Protein AF-A0A857JSM5-F1 (afdb_monomer)

Radius of gyration: 38.57 Å; Cα contacts (8 Å, |Δi|>4): 11; chains: 1; bounding box: 112×50×75 Å

InterPro domains:
  IPR003369 Sec-independent protein translocase protein TatA/B/E [PF02416] (2-47)

Organism: NCBI:txid197222

pLDDT: mean 72.89, std 18.33, range [33.16, 95.81]

Structure (mmCIF, N/CA/C/O backbone):
data_AF-A0A857JSM5-F1
#
_entry.id   AF-A0A857JSM5-F1
#
loop_
_atom_site.group_PDB
_atom_site.id
_atom_site.type_symbol
_atom_site.label_atom_id
_atom_site.label_alt_id
_atom_site.label_comp_id
_atom_site.label_asym_id
_atom_site.label_entity_id
_atom_site.label_seq_id
_atom_site.pdbx_PDB_ins_code
_atom_site.Cartn_x
_atom_site.Cartn_y
_atom_site.Cartn_z
_atom_site.occupancy
_atom_site.B_iso_or_equiv
_atom_site.auth_seq_id
_atom_site.auth_comp_id
_atom_site.auth_asym_id
_atom_site.auth_atom_id
_atom_site.pdbx_PDB_model_num
ATOM 1 N N . MET A 1 1 ? 8.534 -23.290 -2.857 1.00 67.44 1 MET A N 1
ATOM 2 C CA . MET A 1 1 ? 9.277 -23.524 -4.113 1.00 67.44 1 MET A CA 1
ATOM 3 C C . MET A 1 1 ? 9.271 -22.253 -4.961 1.00 67.44 1 MET A C 1
ATOM 5 O O . MET A 1 1 ? 8.767 -22.247 -6.071 1.00 67.44 1 MET A O 1
ATOM 9 N N . PHE A 1 2 ? 9.801 -21.165 -4.397 1.00 65.94 2 PHE A N 1
ATOM 10 C CA . PHE A 1 2 ? 10.013 -19.892 -5.089 1.00 65.94 2 PHE A CA 1
ATOM 11 C C . PHE A 1 2 ? 11.485 -19.533 -4.892 1.00 65.94 2 PHE A C 1
ATOM 13 O O . PHE A 1 2 ? 11.819 -18.773 -3.989 1.00 65.94 2 PHE A O 1
ATOM 20 N N . ASP A 1 3 ? 12.361 -20.127 -5.696 1.00 80.50 3 ASP A N 1
ATOM 21 C CA . ASP A 1 3 ? 13.786 -19.777 -5.756 1.00 80.50 3 ASP A CA 1
ATOM 22 C C . ASP A 1 3 ? 13.993 -18.516 -6.607 1.00 80.50 3 ASP A C 1
ATOM 24 O O . ASP A 1 3 ? 14.849 -18.471 -7.482 1.00 80.50 3 ASP A O 1
ATOM 28 N N . LEU A 1 4 ? 13.170 -17.486 -6.374 1.00 81.56 4 LEU A N 1
ATOM 29 C CA . LEU A 1 4 ? 13.186 -16.262 -7.167 1.00 81.56 4 LEU A CA 1
ATOM 30 C C . LEU A 1 4 ? 14.392 -15.420 -6.748 1.00 81.56 4 LEU A C 1
ATOM 32 O O . LEU A 1 4 ? 14.341 -14.627 -5.806 1.00 81.56 4 LEU A O 1
ATOM 36 N N . SER A 1 5 ? 15.512 -15.657 -7.421 1.00 89.88 5 SER A N 1
ATOM 37 C CA . SER A 1 5 ? 16.764 -14.964 -7.148 1.00 89.88 5 SER A CA 1
ATOM 38 C C . SER A 1 5 ? 16.671 -13.495 -7.569 1.00 89.88 5 SER A C 1
ATOM 40 O O . SER A 1 5 ? 15.947 -13.130 -8.500 1.00 89.88 5 SER A O 1
ATOM 42 N N . TRP A 1 6 ? 17.461 -12.630 -6.926 1.00 94.19 6 TRP A N 1
ATOM 43 C CA . TRP A 1 6 ? 17.579 -11.213 -7.295 1.00 94.19 6 TRP A CA 1
ATOM 44 C C . TRP A 1 6 ? 17.899 -11.013 -8.784 1.00 94.19 6 TRP A C 1
ATOM 46 O O . TRP A 1 6 ? 17.462 -10.031 -9.391 1.00 94.19 6 TRP A O 1
ATOM 56 N N . ILE A 1 7 ? 18.627 -11.958 -9.387 1.00 94.94 7 ILE A N 1
ATOM 57 C CA . ILE A 1 7 ? 18.949 -11.936 -10.815 1.00 94.94 7 ILE A CA 1
ATOM 58 C C . ILE A 1 7 ? 17.715 -12.193 -11.693 1.00 94.94 7 ILE A C 1
ATOM 60 O O . ILE A 1 7 ? 17.522 -11.497 -12.687 1.00 94.94 7 ILE A O 1
ATOM 64 N N . GLU A 1 8 ? 16.841 -13.124 -11.306 1.00 92.19 8 GLU A N 1
ATOM 65 C CA . GLU A 1 8 ? 15.617 -13.453 -12.044 1.00 92.19 8 GLU A CA 1
ATOM 66 C C . GLU A 1 8 ? 14.610 -12.305 -11.956 1.00 92.19 8 GLU A C 1
ATOM 68 O O . GLU A 1 8 ? 14.012 -11.926 -12.963 1.00 92.19 8 GLU A O 1
ATOM 73 N N . LEU A 1 9 ? 14.497 -11.667 -10.784 1.00 93.50 9 LEU A N 1
ATOM 74 C CA . LEU A 1 9 ? 13.691 -10.456 -10.623 1.00 93.50 9 LEU A CA 1
ATOM 75 C C . LEU A 1 9 ? 14.191 -9.323 -11.533 1.00 93.50 9 LEU A C 1
ATOM 77 O O . LEU A 1 9 ? 13.393 -8.645 -12.181 1.00 93.50 9 LEU A O 1
ATOM 81 N N . SER A 1 10 ? 15.512 -9.138 -11.612 1.00 94.69 10 SER A N 1
ATOM 82 C CA . SER A 1 10 ? 16.133 -8.118 -12.467 1.00 94.69 10 SER A CA 1
ATOM 83 C C . SER A 1 10 ? 15.917 -8.415 -13.953 1.00 94.69 10 SER A C 1
ATOM 85 O O . SER A 1 10 ? 15.654 -7.502 -14.736 1.00 94.69 10 SER A O 1
ATOM 87 N N . PHE A 1 11 ? 15.971 -9.691 -14.342 1.00 95.19 11 PHE A N 1
ATOM 88 C CA . PHE A 1 11 ? 15.694 -10.133 -15.706 1.00 95.19 11 PHE A CA 1
ATOM 89 C C . PHE A 1 11 ? 14.244 -9.845 -16.114 1.00 95.19 11 PHE A C 1
ATOM 91 O O . PHE A 1 11 ? 14.003 -9.256 -17.167 1.00 95.19 11 PHE A O 1
ATOM 98 N N . VAL A 1 12 ? 13.274 -10.170 -15.254 1.00 94.06 12 VAL A N 1
ATOM 99 C CA . VAL A 1 12 ? 11.858 -9.857 -15.502 1.00 94.06 12 VAL A CA 1
ATOM 100 C C . VAL A 1 12 ? 11.624 -8.344 -15.544 1.00 94.06 12 VAL A C 1
ATOM 102 O O . VAL A 1 12 ? 10.884 -7.869 -16.404 1.00 94.06 12 VAL A O 1
ATOM 105 N N . ALA A 1 13 ? 12.284 -7.566 -14.680 1.00 93.75 13 ALA A N 1
ATOM 106 C CA . ALA A 1 13 ? 12.209 -6.107 -14.722 1.00 93.75 13 ALA A CA 1
ATOM 107 C C . ALA A 1 13 ? 12.733 -5.542 -16.055 1.00 93.75 13 ALA A C 1
ATOM 109 O O . ALA A 1 13 ? 12.083 -4.686 -16.654 1.00 93.75 13 ALA A O 1
ATOM 110 N N . ALA A 1 14 ? 13.859 -6.053 -16.562 1.00 95.38 14 ALA A N 1
ATOM 111 C CA . ALA A 1 14 ? 14.389 -5.668 -17.868 1.00 95.38 14 ALA A CA 1
ATOM 112 C C . ALA A 1 14 ? 13.434 -6.043 -19.014 1.00 95.38 14 ALA A C 1
ATOM 114 O O . ALA A 1 14 ? 13.160 -5.211 -19.879 1.00 95.38 14 ALA A O 1
ATOM 115 N N . LEU A 1 15 ? 12.865 -7.255 -18.995 1.00 95.69 15 LEU A N 1
ATOM 116 C CA . LEU A 1 15 ? 11.857 -7.676 -19.974 1.00 95.69 15 LEU A CA 1
ATOM 117 C C . LEU A 1 15 ? 10.622 -6.774 -19.946 1.00 95.69 15 LEU A C 1
ATOM 119 O O . LEU A 1 15 ? 10.132 -6.371 -20.999 1.00 95.69 15 LEU A O 1
ATOM 123 N N . ALA A 1 16 ? 10.144 -6.405 -18.758 1.00 94.50 16 ALA A N 1
ATOM 124 C CA . ALA A 1 16 ? 9.012 -5.504 -18.615 1.00 94.50 16 ALA A CA 1
ATOM 125 C C . ALA A 1 16 ? 9.311 -4.119 -19.217 1.00 94.50 16 ALA A C 1
ATOM 127 O O . ALA A 1 16 ? 8.464 -3.567 -19.915 1.00 94.50 16 ALA A O 1
ATOM 128 N N . LEU A 1 17 ? 10.524 -3.581 -19.031 1.00 94.88 17 LEU A N 1
ATOM 129 C CA . LEU A 1 17 ? 10.939 -2.323 -19.665 1.00 94.88 17 LEU A CA 1
ATOM 130 C C . LEU A 1 17 ? 10.985 -2.414 -21.195 1.00 94.88 17 LEU A C 1
ATOM 132 O O . LEU A 1 17 ? 10.673 -1.428 -21.855 1.00 94.88 17 LEU A O 1
ATOM 136 N N . ILE A 1 18 ? 11.362 -3.563 -21.761 1.00 95.81 18 ILE A N 1
ATOM 137 C CA . ILE A 1 18 ? 11.422 -3.762 -23.218 1.00 95.81 18 ILE A CA 1
ATOM 138 C C . ILE A 1 18 ? 10.017 -3.907 -23.812 1.00 95.81 18 ILE A C 1
ATOM 140 O O . ILE A 1 18 ? 9.707 -3.274 -24.815 1.00 95.81 18 ILE A O 1
ATOM 144 N N . VAL A 1 19 ? 9.171 -4.740 -23.202 1.00 94.94 19 VAL A N 1
ATOM 145 C CA . VAL A 1 19 ? 7.847 -5.096 -23.738 1.00 94.94 19 VAL A CA 1
ATOM 146 C C . VAL A 1 19 ? 6.844 -3.959 -23.573 1.00 94.94 19 VAL A C 1
ATOM 148 O O . VAL A 1 19 ? 6.107 -3.642 -24.500 1.00 94.94 19 VAL A O 1
ATOM 151 N N . ILE A 1 20 ? 6.798 -3.363 -22.382 1.00 93.56 20 ILE A N 1
ATOM 152 C CA . ILE A 1 20 ? 5.843 -2.301 -22.044 1.00 93.56 20 ILE A CA 1
ATOM 153 C C . ILE A 1 20 ? 6.439 -0.928 -22.354 1.00 93.56 20 ILE A C 1
ATOM 155 O O . ILE A 1 20 ? 5.708 0.003 -22.661 1.00 93.56 20 ILE A O 1
ATOM 159 N N . GLY A 1 21 ? 7.763 -0.797 -22.294 1.00 94.81 21 GLY A N 1
ATOM 160 C CA . GLY A 1 21 ? 8.454 0.476 -22.438 1.00 94.81 21 GLY A CA 1
ATOM 161 C C . GLY A 1 21 ? 8.814 1.098 -21.080 1.00 94.81 21 GLY A C 1
ATOM 162 O O . GLY A 1 21 ? 8.070 0.981 -20.098 1.00 94.81 21 GLY A O 1
ATOM 163 N N . PRO A 1 22 ? 9.937 1.834 -20.999 1.00 91.88 22 PRO A N 1
ATOM 164 C CA . PRO A 1 22 ? 10.442 2.388 -19.741 1.00 91.88 22 PRO A CA 1
ATOM 165 C C . PRO A 1 22 ? 9.582 3.516 -19.160 1.00 91.88 22 PRO A C 1
ATOM 167 O O . PRO A 1 22 ? 9.702 3.832 -17.980 1.00 91.88 22 PRO A O 1
ATOM 170 N N . LYS A 1 23 ? 8.718 4.138 -19.970 1.00 93.38 23 LYS A N 1
ATOM 171 C CA . LYS A 1 23 ? 7.822 5.225 -19.541 1.00 93.38 23 LYS A CA 1
ATOM 172 C C . LYS A 1 23 ? 6.446 4.729 -19.105 1.00 93.38 23 LYS A C 1
ATOM 174 O O . LYS A 1 23 ? 5.802 5.379 -18.282 1.00 93.38 23 LYS A O 1
ATOM 179 N N . ASP A 1 24 ? 6.022 3.575 -19.603 1.00 93.06 24 ASP A N 1
ATOM 180 C CA . ASP A 1 24 ? 4.680 3.061 -19.347 1.00 93.06 24 ASP A CA 1
ATOM 181 C C . ASP A 1 24 ? 4.638 2.205 -18.078 1.00 93.06 24 ASP A C 1
ATOM 183 O O . ASP A 1 24 ? 3.701 2.334 -17.294 1.00 93.06 24 ASP A O 1
ATOM 187 N N . LEU A 1 25 ? 5.705 1.460 -17.762 1.00 93.62 25 LEU A N 1
ATOM 188 C CA . LEU A 1 25 ? 5.840 0.744 -16.486 1.00 93.62 25 LEU A CA 1
ATOM 189 C C . LEU A 1 25 ? 5.668 1.655 -15.247 1.00 93.62 25 LEU A C 1
ATOM 191 O O . LEU A 1 25 ? 4.829 1.337 -14.397 1.00 93.62 25 LEU A O 1
ATOM 195 N N . PRO A 1 26 ? 6.377 2.797 -15.107 1.00 89.88 26 PRO A N 1
ATOM 196 C CA . PRO A 1 26 ? 6.195 3.677 -13.950 1.00 89.88 26 PRO A CA 1
ATOM 197 C C . PRO A 1 26 ? 4.799 4.303 -13.915 1.00 89.88 26 PRO A C 1
ATOM 199 O O . PRO A 1 26 ? 4.238 4.506 -12.835 1.00 89.88 26 PRO A O 1
ATOM 202 N N . ARG A 1 27 ? 4.194 4.556 -15.081 1.00 93.06 27 ARG A N 1
ATOM 203 C CA . ARG A 1 27 ? 2.824 5.060 -15.152 1.00 93.06 27 ARG A CA 1
ATOM 204 C C . ARG A 1 27 ? 1.817 4.022 -14.651 1.00 93.06 27 ARG A C 1
ATOM 206 O O . ARG A 1 27 ? 0.972 4.368 -13.827 1.00 93.06 27 ARG A O 1
ATOM 213 N N . LEU A 1 28 ? 1.961 2.754 -15.034 1.00 93.06 28 LEU A N 1
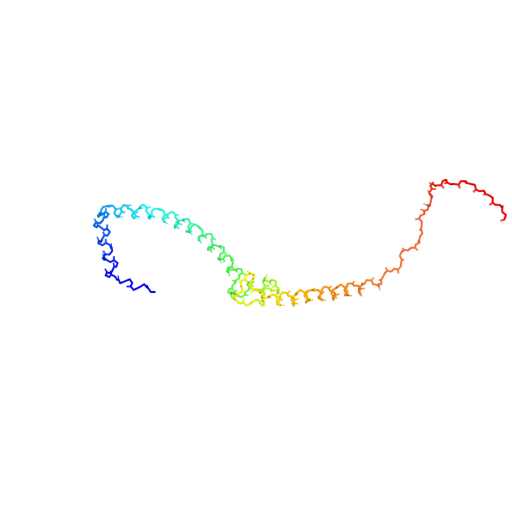ATOM 214 C CA . LEU A 1 28 ? 1.137 1.647 -14.532 1.00 93.06 28 LEU A CA 1
ATOM 215 C C . LEU A 1 28 ? 1.314 1.435 -13.019 1.00 93.06 28 LEU A C 1
ATOM 217 O O . LEU A 1 28 ? 0.327 1.288 -12.298 1.00 93.06 28 LEU A O 1
ATOM 221 N N . PHE A 1 29 ? 2.548 1.513 -12.506 1.00 94.06 29 PHE A N 1
ATOM 222 C CA . PHE A 1 29 ? 2.814 1.454 -11.063 1.00 94.06 29 PHE A CA 1
ATOM 223 C C . PHE A 1 29 ? 2.163 2.611 -10.304 1.00 94.06 29 PHE A C 1
ATOM 225 O O . PHE A 1 29 ? 1.599 2.405 -9.229 1.00 94.06 29 PHE A O 1
ATOM 232 N N . SER A 1 30 ? 2.193 3.830 -10.849 1.00 92.31 30 SER A N 1
ATOM 233 C CA . SER A 1 30 ? 1.515 4.971 -10.224 1.00 92.31 30 SER A CA 1
ATOM 234 C C . SER A 1 30 ? -0.007 4.778 -10.157 1.00 92.31 30 SER A C 1
ATOM 236 O O . SER A 1 30 ? -0.613 5.083 -9.134 1.00 92.31 30 SER A O 1
ATOM 238 N N . MET A 1 31 ? -0.619 4.177 -11.181 1.00 94.62 31 MET A N 1
ATOM 239 C CA . MET A 1 31 ? -2.054 3.867 -11.188 1.00 94.62 31 MET A CA 1
ATOM 240 C C . MET A 1 31 ? -2.404 2.781 -10.162 1.00 94.62 31 MET A C 1
ATOM 242 O O . MET A 1 31 ? -3.309 2.960 -9.347 1.00 94.62 31 MET A O 1
ATOM 246 N N . LEU A 1 32 ? -1.646 1.682 -10.143 1.00 95.75 32 LEU A N 1
ATOM 247 C CA . LEU A 1 32 ? -1.847 0.589 -9.189 1.00 95.75 32 LEU A CA 1
ATOM 248 C C . LEU A 1 32 ? -1.594 1.041 -7.744 1.00 95.75 32 LEU A C 1
ATOM 250 O O . LEU A 1 32 ? -2.341 0.694 -6.828 1.00 95.75 32 LEU A O 1
ATOM 254 N N . SER A 1 33 ? -0.562 1.857 -7.532 1.00 92.94 33 SER A N 1
ATOM 255 C CA . SER A 1 33 ? -0.224 2.363 -6.203 1.00 92.94 33 SER A CA 1
ATOM 256 C C . SER A 1 33 ? -1.257 3.350 -5.679 1.00 92.94 33 SER A C 1
ATOM 258 O O . SER A 1 33 ? -1.511 3.336 -4.485 1.00 92.94 33 SER A O 1
ATOM 260 N N . GLN A 1 3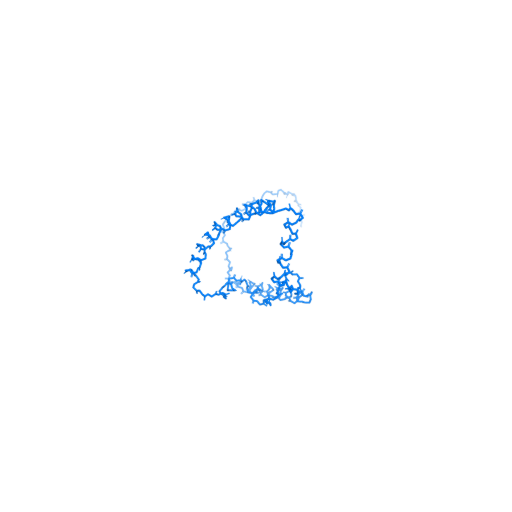4 ? -1.918 4.152 -6.517 1.00 95.06 34 GLN A N 1
ATOM 261 C CA . GLN A 1 34 ? -3.023 5.004 -6.064 1.00 95.06 34 GLN A CA 1
ATOM 262 C C . GLN A 1 34 ? -4.194 4.182 -5.514 1.00 95.06 34 GLN A C 1
ATOM 264 O O . GLN A 1 34 ? -4.773 4.557 -4.491 1.00 95.06 34 GLN A O 1
ATOM 269 N N . VAL A 1 35 ? -4.508 3.046 -6.146 1.00 95.62 35 VAL A N 1
ATOM 270 C CA . VAL A 1 35 ? -5.520 2.098 -5.654 1.00 95.62 35 VAL A CA 1
ATOM 271 C C . VAL A 1 35 ? -5.063 1.479 -4.333 1.00 95.62 35 VAL A C 1
ATOM 273 O O . VAL A 1 35 ? -5.768 1.582 -3.331 1.00 95.62 35 VAL A O 1
ATOM 276 N N . MET A 1 36 ? -3.839 0.947 -4.289 1.00 95.19 36 MET A N 1
ATOM 277 C CA . MET A 1 36 ? -3.261 0.371 -3.071 1.00 95.19 36 MET A CA 1
ATOM 278 C C . MET A 1 36 ? -3.159 1.394 -1.927 1.00 95.19 36 MET A C 1
ATOM 280 O O . MET A 1 36 ? -3.371 1.060 -0.766 1.00 95.19 36 MET A O 1
ATOM 284 N N . ASN A 1 37 ? -2.863 2.658 -2.228 1.00 94.50 37 ASN A N 1
ATOM 285 C CA . ASN A 1 37 ? -2.696 3.718 -1.239 1.00 94.50 37 ASN A CA 1
ATOM 286 C C . ASN A 1 37 ? -4.041 4.161 -0.652 1.00 94.50 37 ASN A C 1
ATOM 288 O O . ASN A 1 37 ? -4.130 4.430 0.545 1.00 94.50 37 ASN A O 1
ATOM 292 N N . LYS A 1 38 ? -5.107 4.175 -1.463 1.00 93.94 38 LYS A N 1
ATOM 293 C CA . LYS A 1 38 ? -6.479 4.352 -0.967 1.00 93.94 38 LYS A CA 1
ATOM 294 C C . LYS A 1 38 ? -6.856 3.220 -0.011 1.00 93.94 38 LYS A C 1
ATOM 296 O O . LYS A 1 38 ? -7.339 3.501 1.083 1.00 93.94 38 LYS A O 1
ATOM 301 N N . SER A 1 39 ? -6.544 1.971 -0.365 1.00 95.50 39 SER A N 1
ATOM 302 C CA . SER A 1 39 ? -6.743 0.823 0.526 1.00 95.50 39 SER A CA 1
ATOM 303 C C . SER A 1 39 ? -5.908 0.942 1.802 1.00 95.50 39 SER A C 1
ATOM 305 O O . SER A 1 39 ? -6.438 0.767 2.892 1.00 95.50 39 SER A O 1
ATOM 307 N N . LYS A 1 40 ? -4.628 1.326 1.707 1.00 93.19 40 LYS A N 1
ATOM 308 C CA . LYS A 1 40 ? -3.748 1.537 2.868 1.00 93.19 40 LYS A CA 1
ATOM 309 C C . LYS A 1 40 ? -4.282 2.620 3.804 1.00 93.19 40 LYS A C 1
ATOM 311 O O .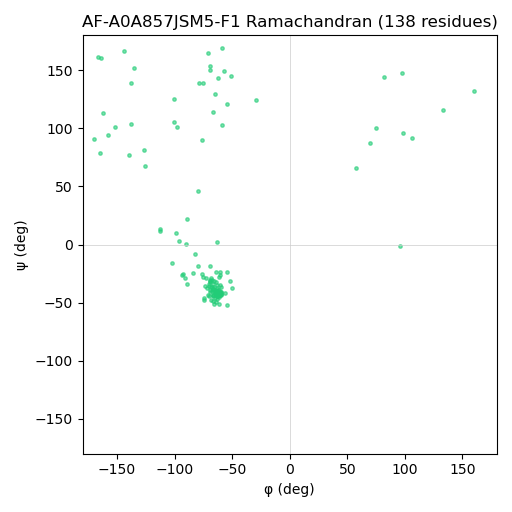 LYS A 1 40 ? -4.218 2.444 5.016 1.00 93.19 40 LYS A O 1
ATOM 316 N N . ARG A 1 41 ? -4.816 3.718 3.263 1.00 92.88 41 ARG A N 1
ATOM 317 C CA . ARG A 1 41 ? -5.428 4.789 4.059 1.00 92.88 41 ARG A CA 1
ATOM 318 C C . ARG A 1 41 ? -6.676 4.294 4.788 1.00 92.88 41 ARG A C 1
ATOM 320 O O . ARG A 1 41 ? -6.758 4.470 5.993 1.00 92.88 41 ARG A O 1
ATOM 327 N N . MET A 1 42 ? -7.554 3.575 4.090 1.00 92.19 42 MET A N 1
ATOM 328 C CA . MET A 1 42 ? -8.731 2.950 4.699 1.00 92.19 42 MET A CA 1
ATOM 329 C C . MET A 1 42 ? -8.345 1.950 5.802 1.00 92.19 42 MET A C 1
ATOM 331 O O . MET A 1 42 ? -8.945 1.936 6.870 1.00 92.19 42 MET A O 1
ATOM 335 N N . LEU A 1 43 ? -7.289 1.159 5.584 1.00 92.25 43 LEU A N 1
ATOM 336 C CA . LEU A 1 43 ? -6.735 0.264 6.600 1.00 92.25 43 LEU A CA 1
ATOM 337 C C . LEU A 1 43 ? -6.133 1.028 7.783 1.00 92.25 43 LEU A C 1
ATOM 339 O O . LEU A 1 43 ? -6.222 0.540 8.899 1.00 92.25 43 LEU A O 1
ATOM 343 N N . ASN A 1 44 ? -5.501 2.182 7.570 1.00 92.44 44 ASN A N 1
ATOM 344 C CA . ASN A 1 44 ? -4.956 2.994 8.659 1.00 92.44 44 ASN A CA 1
ATOM 345 C C . ASN A 1 44 ? -6.063 3.592 9.532 1.00 92.44 44 ASN A C 1
ATOM 347 O O . ASN A 1 44 ? -5.899 3.628 10.749 1.00 92.44 44 ASN A O 1
ATOM 351 N N . ASP A 1 45 ? -7.185 3.988 8.933 1.00 88.88 45 ASP A N 1
ATOM 352 C CA . ASP A 1 45 ? -8.350 4.489 9.666 1.00 88.88 45 ASP A CA 1
ATOM 353 C C . ASP A 1 45 ? -8.971 3.361 10.515 1.00 88.88 45 ASP A C 1
ATOM 355 O O . ASP A 1 45 ? -9.190 3.530 11.714 1.00 88.88 45 ASP A O 1
ATOM 359 N N . VAL A 1 46 ? -9.123 2.157 9.940 1.00 90.56 46 VAL A N 1
ATOM 360 C CA . VAL A 1 46 ? -9.577 0.958 10.671 1.00 90.56 46 VAL A CA 1
ATOM 361 C C . VAL A 1 46 ? -8.580 0.547 11.754 1.00 90.56 46 VAL A C 1
ATOM 363 O O . VAL A 1 46 ? -8.991 0.252 12.868 1.00 90.56 46 VAL A O 1
ATOM 366 N N . LYS A 1 47 ? -7.272 0.563 11.476 1.00 88.94 47 LYS A N 1
ATOM 367 C CA . LYS A 1 47 ? -6.227 0.285 12.476 1.00 88.94 47 LYS A CA 1
ATOM 368 C C . LYS A 1 47 ? -6.263 1.285 13.625 1.00 88.94 47 LYS A C 1
ATOM 370 O O . LYS A 1 47 ? -5.983 0.890 14.746 1.00 88.94 47 LYS A O 1
ATOM 375 N N . GLY A 1 48 ? -6.590 2.552 13.365 1.00 88.81 48 GLY A N 1
ATOM 376 C CA . GLY A 1 48 ? -6.771 3.564 14.404 1.00 88.81 48 GLY A CA 1
ATOM 377 C C . GLY A 1 48 ? -7.907 3.196 15.355 1.00 88.81 48 GLY A C 1
ATOM 378 O O . GLY A 1 48 ? -7.693 3.134 16.563 1.00 88.81 48 GLY A O 1
ATOM 379 N N . SER A 1 49 ? -9.081 2.865 14.807 1.00 85.25 49 SER A N 1
ATOM 380 C CA . SER A 1 49 ? -10.228 2.411 15.601 1.00 85.25 49 SER A CA 1
ATOM 381 C C . SER A 1 49 ? -9.939 1.092 16.317 1.00 85.25 49 SER A C 1
ATOM 383 O O . SER A 1 49 ? -10.113 1.009 17.524 1.00 85.25 49 SER A O 1
ATOM 385 N N . VAL A 1 50 ? -9.426 0.081 15.614 1.00 84.31 50 VAL A N 1
ATOM 386 C CA . VAL A 1 50 ? -9.092 -1.228 16.195 1.00 84.31 50 VAL A CA 1
ATOM 387 C C . VAL A 1 50 ? -8.053 -1.091 17.299 1.00 84.31 50 VAL A C 1
ATOM 389 O O . VAL A 1 50 ? -8.244 -1.675 18.349 1.00 84.31 50 VAL A O 1
ATOM 392 N N . LYS A 1 51 ? -7.012 -0.269 17.133 1.00 85.19 51 LYS A N 1
ATOM 393 C CA . LYS A 1 51 ? -6.011 -0.025 18.181 1.00 85.19 51 LYS A CA 1
ATOM 394 C C . LYS A 1 51 ? -6.608 0.650 19.418 1.00 85.19 51 LYS A C 1
ATOM 396 O O . LYS A 1 51 ? -6.143 0.415 20.529 1.00 85.19 51 LYS A O 1
ATOM 401 N N . GLN A 1 52 ? -7.625 1.492 19.242 1.00 84.56 52 GLN A N 1
ATOM 402 C CA . GLN A 1 52 ? -8.350 2.074 20.366 1.00 84.56 52 GLN A CA 1
ATOM 403 C C . GLN A 1 52 ? -9.203 1.021 21.087 1.00 84.56 52 GLN A C 1
ATOM 405 O O . GLN A 1 52 ? -9.106 0.925 22.306 1.00 84.56 52 GLN A O 1
ATOM 410 N N . LEU A 1 53 ? -9.923 0.169 20.347 1.00 81.38 53 LEU A N 1
ATOM 411 C CA . LEU A 1 53 ? -10.622 -0.985 20.925 1.00 81.38 53 LEU A CA 1
ATOM 412 C C . LEU A 1 53 ? -9.646 -1.949 21.611 1.00 81.38 53 LEU A C 1
ATOM 414 O O . LEU A 1 53 ? -9.920 -2.413 22.705 1.00 81.38 53 LEU A O 1
ATOM 418 N N . GLU A 1 54 ? -8.498 -2.241 21.003 1.00 79.25 54 GLU A N 1
ATOM 419 C CA . GLU A 1 54 ? -7.454 -3.089 21.576 1.00 79.25 54 GLU A CA 1
ATOM 420 C C . GLU A 1 54 ? -6.907 -2.492 22.865 1.00 79.25 54 GLU A C 1
ATOM 422 O O . GLU A 1 54 ? -6.752 -3.225 23.827 1.00 79.25 54 GLU A O 1
ATOM 427 N N . ASN A 1 55 ? -6.641 -1.1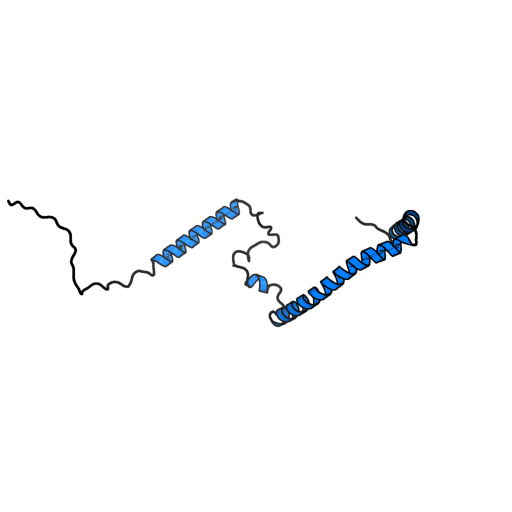85 22.923 1.00 81.38 55 ASN A N 1
ATOM 428 C CA . ASN A 1 55 ? -6.196 -0.538 24.155 1.00 81.38 55 ASN A CA 1
ATOM 429 C C . ASN A 1 55 ? -7.282 -0.577 25.238 1.00 81.38 55 ASN A C 1
ATOM 431 O O . ASN A 1 55 ? -6.974 -0.869 26.389 1.00 81.38 55 ASN A O 1
ATOM 435 N N . GLU A 1 56 ? -8.545 -0.335 24.886 1.00 70.75 56 GLU A N 1
ATOM 436 C CA . GLU A 1 56 ? -9.676 -0.444 25.817 1.00 70.75 56 GLU A CA 1
ATOM 437 C C . GLU A 1 56 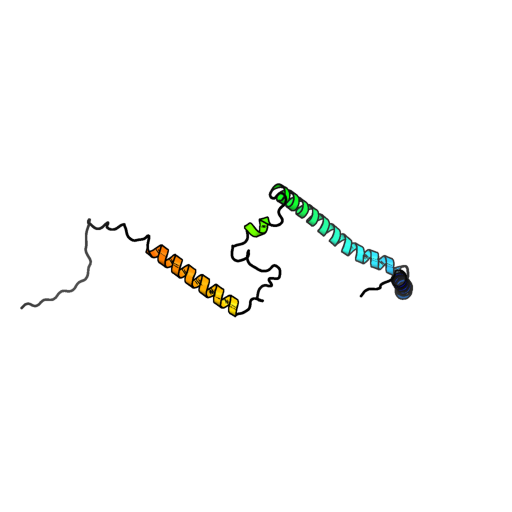? -9.858 -1.890 26.315 1.00 70.75 56 GLU A C 1
ATOM 439 O O . GLU A 1 56 ? -10.042 -2.120 27.510 1.00 70.75 56 GLU A O 1
ATOM 444 N N . ILE A 1 57 ? -9.716 -2.882 25.434 1.00 68.06 57 ILE A N 1
ATOM 445 C CA . ILE A 1 57 ? -9.785 -4.310 25.765 1.00 68.06 57 ILE A CA 1
ATOM 446 C C . ILE A 1 57 ? -8.550 -4.753 26.553 1.00 68.06 57 ILE A C 1
ATOM 448 O O . ILE A 1 57 ? -8.698 -5.530 27.480 1.00 68.06 57 ILE A O 1
ATOM 452 N N . ASN A 1 58 ? -7.350 -4.255 26.260 1.00 64.06 58 ASN A N 1
ATOM 453 C CA . ASN A 1 58 ? -6.119 -4.594 26.981 1.00 64.06 58 ASN A CA 1
ATOM 454 C C . ASN A 1 58 ? -6.117 -4.005 28.398 1.00 64.06 58 ASN A C 1
ATOM 456 O O . ASN A 1 58 ? -5.668 -4.658 29.333 1.00 64.06 58 ASN A O 1
ATOM 460 N N . ILE A 1 59 ? -6.689 -2.808 28.576 1.00 59.28 59 ILE A N 1
ATOM 461 C CA . ILE A 1 59 ? -6.923 -2.216 29.901 1.00 59.28 59 ILE A CA 1
ATOM 462 C C . ILE A 1 59 ? -8.018 -2.993 30.660 1.00 59.28 59 ILE A C 1
ATOM 464 O O . ILE A 1 59 ? -7.948 -3.104 31.881 1.00 59.28 59 ILE A O 1
ATOM 468 N N . SER A 1 60 ? -8.995 -3.577 29.954 1.00 57.09 60 SER A N 1
ATOM 469 C CA . SER A 1 60 ? -10.068 -4.400 30.546 1.00 57.09 60 SER A CA 1
ATOM 470 C C . SER A 1 60 ? -9.674 -5.870 30.780 1.00 57.09 60 SER A C 1
ATOM 472 O O . SER A 1 60 ? -10.256 -6.542 31.626 1.00 57.09 60 SER A O 1
ATOM 474 N N . GLN A 1 61 ? -8.695 -6.377 30.032 1.00 55.16 61 GLN A N 1
ATOM 475 C CA . GLN A 1 61 ? -8.185 -7.747 30.029 1.00 55.16 61 GLN A CA 1
ATOM 476 C C . GLN A 1 61 ? -6.663 -7.685 29.900 1.00 55.16 61 GLN A C 1
ATOM 478 O O . GLN A 1 61 ? -6.083 -7.907 28.833 1.00 55.16 61 GLN A O 1
ATOM 483 N N . GLY A 1 62 ? -5.998 -7.355 31.003 1.00 52.31 62 GLY A N 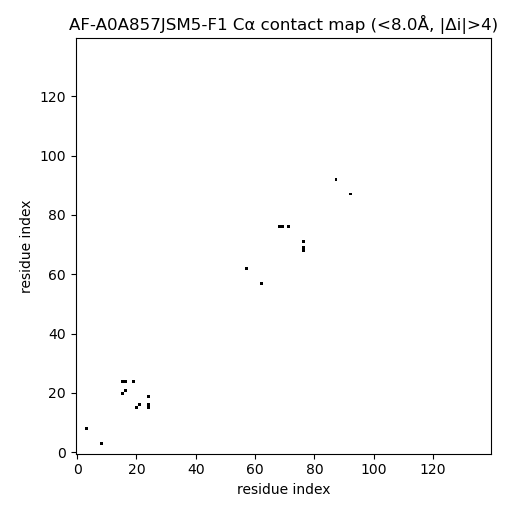1
ATOM 484 C CA . GLY A 1 62 ? -4.558 -7.512 31.103 1.00 52.31 62 GLY A CA 1
ATOM 485 C C . GLY A 1 62 ? -4.195 -8.981 30.886 1.00 52.31 62 GLY A C 1
ATOM 486 O O . GLY A 1 62 ? -4.368 -9.800 31.777 1.00 52.31 62 GLY A O 1
ATOM 487 N N . GLN A 1 63 ? -3.693 -9.287 29.691 1.00 55.53 63 GLN A N 1
ATOM 488 C CA . GLN A 1 63 ? -2.830 -10.430 29.409 1.00 55.53 63 GLN A CA 1
ATOM 489 C C . GLN A 1 63 ? -3.400 -11.813 29.774 1.00 55.53 63 GLN A C 1
ATOM 491 O O . GLN A 1 63 ? -2.826 -12.530 30.584 1.00 55.53 63 GLN A O 1
ATOM 496 N N . ASP A 1 64 ? -4.461 -12.254 29.098 1.00 57.75 64 ASP A N 1
ATOM 497 C CA . ASP A 1 64 ? -4.681 -13.695 28.974 1.00 57.75 64 ASP A CA 1
ATOM 498 C C . ASP A 1 64 ? -5.440 -14.039 27.687 1.00 57.75 64 ASP A C 1
ATOM 500 O O . ASP A 1 64 ? -6.664 -13.953 27.596 1.00 57.75 64 ASP A O 1
ATOM 504 N N . SER A 1 65 ? -4.710 -14.502 26.672 1.00 59.56 65 SER A N 1
ATOM 505 C CA . SER A 1 65 ? -5.279 -15.091 25.449 1.00 59.56 65 SER A CA 1
ATOM 506 C C . SER A 1 65 ? -6.068 -16.383 25.719 1.00 59.56 65 SER A C 1
ATOM 508 O O . SER A 1 65 ? -6.572 -17.009 24.788 1.00 59.56 65 SER A O 1
ATOM 510 N N . SER A 1 66 ? -6.189 -16.783 26.986 1.00 63.22 66 SER A N 1
ATOM 511 C CA . SER A 1 66 ? -6.976 -17.909 27.472 1.00 63.22 66 SER A CA 1
ATOM 512 C C . SER A 1 66 ? -8.311 -17.494 28.119 1.00 63.22 66 SER A C 1
ATOM 514 O O . SER A 1 66 ? -9.207 -18.332 28.219 1.00 63.22 66 SER A O 1
ATOM 516 N N . GLN A 1 67 ? -8.510 -16.214 28.482 1.00 67.38 67 GLN A N 1
ATOM 517 C CA . GLN A 1 67 ? -9.744 -15.748 29.140 1.00 67.38 67 GLN A CA 1
ATOM 518 C C . GLN A 1 67 ? -10.970 -15.802 28.225 1.00 67.38 67 GLN A C 1
ATOM 520 O O . GLN A 1 67 ? -12.069 -16.096 28.688 1.00 67.38 67 GLN A O 1
ATOM 525 N N . TRP A 1 68 ? -10.807 -15.629 26.910 1.00 72.56 68 TRP A N 1
ATOM 526 C CA . TRP A 1 68 ? -11.938 -15.758 25.985 1.00 72.56 68 TRP A CA 1
ATOM 527 C C . TRP A 1 68 ? -12.559 -17.167 25.995 1.00 72.56 68 TRP A C 1
ATOM 529 O O . TRP A 1 68 ? -13.766 -17.297 25.798 1.00 72.56 68 TRP A O 1
ATOM 539 N N . LYS A 1 69 ? -11.770 -18.211 26.314 1.00 70.19 69 LYS A N 1
ATOM 540 C CA . LYS A 1 69 ? -12.268 -19.588 26.483 1.00 70.19 69 LYS A CA 1
ATOM 541 C C . LYS A 1 69 ? -13.235 -19.709 27.667 1.00 70.19 69 LYS A C 1
ATOM 543 O O . LYS A 1 69 ? -14.086 -20.591 27.658 1.00 70.19 69 LYS A O 1
ATOM 548 N N . GLN A 1 70 ? -13.157 -18.808 28.650 1.00 73.00 70 GLN A N 1
ATOM 549 C CA . GLN A 1 70 ? -14.047 -18.789 29.817 1.00 73.00 70 GLN A CA 1
ATOM 550 C C . GLN A 1 70 ? -15.445 -18.254 29.479 1.00 73.00 70 GLN A C 1
ATOM 552 O O . GLN A 1 70 ? -16.419 -18.667 30.103 1.00 73.00 70 GLN A O 1
ATOM 557 N N . TYR A 1 71 ? -15.560 -17.386 28.467 1.00 75.75 71 TYR A N 1
ATOM 558 C CA . TYR A 1 71 ? -16.851 -16.889 27.976 1.00 75.75 71 TYR A CA 1
ATOM 559 C C . TYR A 1 71 ? -17.530 -17.853 26.993 1.00 75.75 71 TYR A C 1
ATOM 561 O O . TYR A 1 71 ? -18.685 -17.643 26.620 1.00 75.75 71 TYR A O 1
ATOM 569 N N . LEU A 1 72 ? -16.840 -18.916 26.568 1.00 75.69 72 LEU A N 1
ATOM 570 C CA . LEU A 1 72 ? -17.443 -19.956 25.745 1.00 75.69 72 LEU A CA 1
ATOM 571 C C . LEU A 1 72 ? -18.343 -20.863 26.601 1.00 75.69 72 LEU A C 1
ATOM 573 O O . LEU A 1 72 ? -17.938 -21.260 27.698 1.00 75.69 72 LEU A O 1
ATOM 577 N N . PRO A 1 73 ? -19.522 -21.270 26.096 1.00 76.06 73 PRO A N 1
ATOM 578 C CA . PRO A 1 73 ? -20.312 -22.344 26.689 1.00 76.06 73 PRO A CA 1
ATOM 579 C C . PRO A 1 73 ? -19.451 -23.596 26.922 1.00 76.06 73 PRO A C 1
ATOM 581 O O . PRO A 1 73 ? -18.545 -23.888 26.131 1.00 76.06 73 PRO A O 1
ATOM 584 N N . LYS A 1 74 ? -19.718 -24.346 28.000 1.00 74.19 74 LYS A N 1
ATOM 585 C CA . LYS A 1 74 ? -18.922 -25.526 28.406 1.00 74.19 74 LYS A CA 1
ATOM 586 C C . LYS A 1 74 ? -18.786 -26.560 27.278 1.00 74.19 74 LYS A C 1
ATOM 588 O O . LYS A 1 74 ? -17.827 -27.324 27.246 1.00 74.19 74 LYS A O 1
ATOM 593 N N . GLU A 1 75 ? -19.709 -26.554 26.326 1.00 67.94 75 GLU A N 1
ATOM 594 C CA . GLU A 1 75 ? -19.748 -27.404 25.139 1.00 67.94 75 GLU A CA 1
ATOM 595 C C . GLU A 1 75 ? -18.635 -27.098 24.125 1.00 67.94 75 GLU A C 1
ATOM 597 O O . GLU A 1 75 ? -18.211 -27.995 23.398 1.00 67.94 75 GLU A O 1
ATOM 602 N N . ILE A 1 76 ? -18.164 -25.849 24.065 1.00 68.00 76 ILE A N 1
ATOM 603 C CA . ILE A 1 76 ? -17.147 -25.391 23.105 1.00 68.00 76 ILE A CA 1
ATOM 604 C C . ILE A 1 76 ? -15.743 -25.475 23.716 1.00 68.00 76 ILE A C 1
ATOM 606 O O . ILE A 1 76 ? -14.770 -25.700 23.004 1.00 68.00 76 ILE A O 1
ATOM 610 N N . GLN A 1 77 ? -15.639 -25.390 25.045 1.00 71.50 77 GLN A N 1
ATOM 611 C CA . GLN A 1 77 ? -14.365 -25.465 25.772 1.00 71.50 77 GLN A CA 1
ATOM 612 C C . GLN A 1 77 ? -13.615 -26.792 25.572 1.00 71.50 77 GLN A C 1
ATOM 614 O O . GLN A 1 77 ? -12.394 -26.825 25.685 1.00 71.50 77 GLN A O 1
ATOM 619 N N . HIS A 1 78 ? -14.336 -27.875 25.266 1.00 68.00 78 HIS A N 1
ATOM 620 C CA . HIS A 1 78 ? -13.778 -29.223 25.107 1.00 68.00 78 HIS A CA 1
ATOM 621 C C . HIS A 1 78 ? -13.539 -29.614 23.642 1.00 68.00 78 HIS A C 1
ATOM 623 O O . HIS A 1 78 ? -13.312 -30.787 23.343 1.00 68.00 78 HIS A O 1
ATOM 629 N N . LEU A 1 79 ? -13.648 -28.667 22.708 1.00 70.75 79 LEU A N 1
ATOM 630 C CA . LEU A 1 79 ? -13.392 -28.950 21.303 1.00 70.75 79 LEU A CA 1
ATOM 631 C C . LEU A 1 79 ? -11.875 -28.972 21.040 1.00 70.75 79 LEU A C 1
ATOM 633 O O . LEU A 1 79 ? -11.161 -28.127 21.580 1.00 70.75 79 LEU A O 1
ATOM 637 N N . PRO A 1 80 ? -11.375 -29.919 20.223 1.00 70.44 80 PRO A N 1
ATOM 638 C CA . PRO A 1 80 ? -9.995 -29.893 19.745 1.00 70.44 80 PRO A CA 1
ATOM 639 C C . PRO A 1 80 ? -9.697 -28.581 19.015 1.00 70.44 80 PRO A C 1
ATOM 641 O O . PRO A 1 80 ? -10.583 -28.037 18.355 1.00 70.44 80 PRO A O 1
ATOM 644 N N . ASP A 1 81 ? -8.451 -28.112 19.069 1.00 72.25 81 ASP A N 1
ATOM 645 C CA . ASP A 1 81 ? -8.058 -26.855 18.416 1.00 72.25 81 ASP A CA 1
ATOM 646 C C . ASP A 1 81 ? -8.269 -26.891 16.880 1.00 72.25 81 ASP A C 1
ATOM 648 O O . ASP A 1 81 ? -8.528 -25.857 16.270 1.00 72.25 81 ASP A O 1
ATOM 652 N N . ASP A 1 82 ? -8.286 -28.085 16.271 1.00 66.31 82 ASP A N 1
ATOM 653 C CA . ASP A 1 82 ? -8.550 -28.310 14.837 1.00 66.31 82 ASP A CA 1
ATOM 654 C C . ASP A 1 82 ? -10.046 -28.507 14.492 1.00 66.31 82 ASP A C 1
ATOM 656 O O . ASP A 1 82 ? -10.407 -29.111 13.474 1.00 66.31 82 ASP A O 1
ATOM 660 N N . PHE A 1 83 ? -10.962 -28.039 15.343 1.00 66.75 83 PHE A N 1
ATOM 661 C CA . PHE A 1 83 ? -12.395 -28.213 15.118 1.00 66.75 83 PHE A CA 1
ATOM 662 C C . PHE A 1 83 ? -12.900 -27.430 13.895 1.00 66.75 83 PHE A C 1
ATOM 664 O O . PHE A 1 83 ? -12.990 -26.203 13.893 1.00 66.75 83 PHE A O 1
ATOM 671 N N . THR A 1 84 ? -13.337 -28.159 12.869 1.00 65.25 84 THR A N 1
ATOM 672 C CA . THR A 1 84 ? -14.061 -27.614 11.714 1.00 65.25 84 THR A CA 1
ATOM 673 C C . THR A 1 84 ? -15.566 -27.881 11.869 1.00 65.25 84 THR A C 1
ATOM 675 O O . THR A 1 84 ? -15.965 -29.035 12.052 1.00 65.25 84 THR A O 1
ATOM 678 N N . PRO A 1 85 ? -16.445 -26.860 11.814 1.00 63.03 85 PRO A N 1
ATOM 679 C CA . PRO A 1 85 ? -17.887 -27.071 11.925 1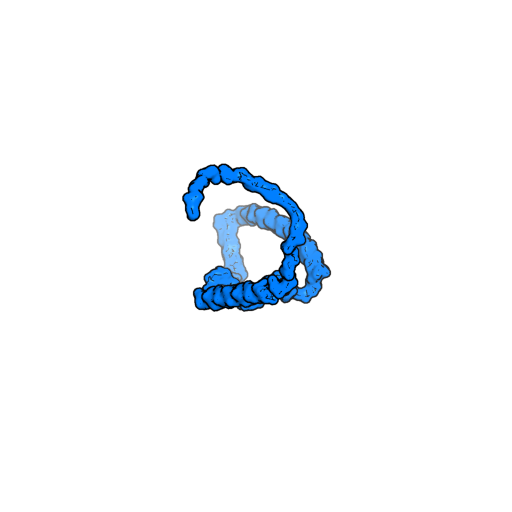.00 63.03 85 PRO A CA 1
ATOM 680 C C . PRO A 1 85 ? -18.391 -28.090 10.889 1.00 63.03 85 PRO A C 1
ATOM 682 O O . PRO A 1 85 ? -18.226 -27.896 9.689 1.00 63.03 85 PRO A O 1
ATOM 685 N N . GLY A 1 86 ? -19.001 -29.184 11.358 1.00 68.62 86 GLY A N 1
ATOM 686 C CA . GLY A 1 86 ? -19.558 -30.242 10.502 1.00 68.62 86 GLY A CA 1
ATOM 687 C C . GLY A 1 86 ? -18.660 -31.461 10.255 1.00 68.62 86 GLY A C 1
ATOM 688 O O . GLY A 1 86 ? -19.117 -32.401 9.614 1.00 68.62 86 GLY A O 1
ATOM 689 N N . SER A 1 87 ? -17.430 -31.502 10.782 1.00 74.56 87 SER A N 1
ATOM 690 C CA . SER A 1 87 ? -16.523 -32.660 10.631 1.00 74.56 87 SER A CA 1
ATOM 691 C C . SER A 1 87 ? -16.646 -33.724 11.729 1.00 74.56 87 SER A C 1
ATOM 693 O O . SER A 1 87 ? -15.941 -34.733 11.705 1.00 74.56 87 SER A O 1
ATOM 695 N N . LEU A 1 88 ? -17.546 -33.529 12.698 1.00 69.69 88 LEU A N 1
ATOM 696 C CA . LEU A 1 88 ? -17.749 -34.494 13.774 1.00 69.69 88 LEU A CA 1
ATOM 697 C C . LEU A 1 88 ? -18.308 -35.821 13.218 1.00 69.69 88 LEU A C 1
ATOM 699 O O . LEU A 1 88 ? -19.319 -35.820 12.511 1.00 69.69 88 LEU A O 1
ATOM 703 N N . PRO A 1 89 ? -17.707 -36.976 13.562 1.00 75.75 89 PRO A N 1
ATOM 704 C CA . PRO A 1 89 ? -18.219 -38.267 13.127 1.00 75.75 89 PRO A CA 1
ATOM 705 C C . PRO A 1 89 ? -19.627 -38.516 13.686 1.00 75.75 89 PRO A C 1
ATOM 707 O O . PRO A 1 89 ? -19.908 -38.209 14.847 1.00 75.75 89 PRO A O 1
ATOM 710 N N . ALA A 1 90 ? -20.502 -39.151 12.898 1.00 72.88 90 ALA A N 1
ATOM 711 C CA . ALA A 1 90 ? -21.894 -39.437 13.275 1.00 72.88 90 ALA A CA 1
ATOM 712 C C . ALA A 1 90 ? -22.027 -40.102 14.660 1.00 72.88 90 ALA A C 1
ATOM 714 O O . ALA A 1 90 ? -22.918 -39.756 15.435 1.00 72.88 90 ALA A O 1
ATOM 715 N N . LYS A 1 91 ? -21.093 -40.995 15.017 1.00 76.44 91 LYS A N 1
ATOM 716 C CA . LYS A 1 91 ? -21.044 -41.668 16.325 1.00 76.44 91 LYS A CA 1
ATOM 717 C C . LYS A 1 91 ? -21.005 -40.679 17.502 1.00 76.44 91 LYS A C 1
ATOM 719 O O . LYS A 1 91 ? -21.751 -40.849 18.462 1.00 76.44 91 LYS A O 1
ATOM 724 N N . VAL A 1 92 ? -20.226 -39.604 17.379 1.00 75.56 92 VAL A N 1
ATOM 725 C CA . VAL A 1 92 ? -20.071 -38.564 18.412 1.00 75.56 92 VAL A CA 1
ATOM 726 C C . VAL A 1 92 ? -21.352 -37.731 18.554 1.00 75.56 92 VAL A C 1
ATOM 728 O O . VAL A 1 92 ? -21.737 -37.342 19.657 1.00 75.56 92 VAL A O 1
ATOM 731 N N . HIS A 1 93 ? -22.081 -37.511 17.453 1.00 71.44 93 HIS A N 1
ATOM 732 C CA . HIS A 1 93 ? -23.385 -36.841 17.488 1.00 71.44 93 HIS A CA 1
ATOM 733 C C . HIS A 1 93 ? -24.461 -37.652 18.223 1.00 71.44 93 HIS A C 1
ATOM 735 O O . HIS A 1 93 ? -25.350 -37.068 18.849 1.00 71.44 93 HIS A O 1
ATOM 741 N N . HIS A 1 94 ? -24.421 -38.984 18.143 1.00 75.81 94 HIS A N 1
ATOM 742 C CA . HIS A 1 94 ? -25.371 -39.840 18.857 1.00 75.81 94 HIS A CA 1
ATOM 743 C C . HIS A 1 94 ? -25.113 -39.843 20.363 1.00 75.81 94 HIS A C 1
ATOM 745 O O . HIS A 1 94 ? -26.057 -39.665 21.128 1.00 75.81 94 HIS A O 1
ATOM 751 N N . GLU A 1 95 ? -23.853 -39.944 20.774 1.00 80.06 95 GLU A N 1
ATOM 752 C CA . GLU A 1 95 ? -23.453 -39.921 22.183 1.00 80.06 95 GLU A CA 1
ATOM 753 C C . GLU A 1 95 ? -23.823 -38.593 22.862 1.00 80.06 95 GLU A C 1
ATOM 755 O O . GLU A 1 95 ? -24.447 -38.579 23.922 1.00 80.06 95 GLU A O 1
ATOM 760 N N . ARG A 1 96 ? -23.576 -37.461 22.187 1.00 77.81 96 ARG A N 1
ATOM 761 C CA . ARG A 1 96 ? -23.960 -36.133 22.690 1.00 77.81 96 ARG A CA 1
ATOM 762 C C . ARG A 1 96 ? -25.477 -35.974 22.822 1.00 77.81 96 ARG A C 1
ATOM 764 O O . ARG A 1 96 ? -25.952 -35.421 23.810 1.00 77.81 96 ARG A O 1
ATOM 771 N N . ARG A 1 97 ? -26.257 -36.459 21.846 1.00 79.69 97 ARG A N 1
ATOM 772 C CA . ARG A 1 97 ? -27.729 -36.413 21.923 1.00 79.69 97 ARG A CA 1
ATOM 773 C C . ARG A 1 97 ? -28.261 -37.252 23.076 1.00 79.69 97 ARG A C 1
ATOM 775 O O . ARG A 1 97 ? -29.141 -36.778 23.781 1.00 79.69 97 ARG A O 1
ATOM 782 N N . GLN A 1 98 ? -27.714 -38.447 23.288 1.00 82.31 98 GLN A N 1
ATOM 783 C CA . GLN A 1 98 ? -28.109 -39.307 24.404 1.00 82.31 98 GLN A CA 1
ATOM 784 C C . GLN A 1 98 ? -27.773 -38.665 25.751 1.00 82.31 98 GLN A C 1
ATOM 786 O O . GLN A 1 98 ? -28.635 -38.616 26.620 1.00 82.31 98 GLN A O 1
ATOM 791 N N . ALA A 1 99 ? -26.581 -38.077 25.890 1.00 79.38 99 ALA A N 1
ATOM 792 C CA . ALA A 1 99 ? -26.201 -37.338 27.090 1.00 79.38 99 ALA A CA 1
ATOM 793 C C . ALA A 1 99 ? -27.133 -36.141 27.361 1.00 79.38 99 ALA A C 1
ATOM 795 O O . ALA A 1 99 ? -27.540 -35.931 28.500 1.00 79.38 99 ALA A O 1
ATOM 796 N N . HIS A 1 100 ? -27.536 -35.386 26.330 1.00 77.31 100 HIS A N 1
ATOM 797 C CA . HIS A 1 100 ? -28.505 -34.294 26.492 1.00 77.31 100 HIS A CA 1
ATOM 798 C C . HIS A 1 100 ? -29.915 -34.780 26.840 1.00 77.31 100 HIS A C 1
ATOM 800 O O . HIS A 1 100 ? -30.605 -34.105 27.599 1.00 77.31 100 HIS A O 1
ATOM 806 N N . ILE A 1 101 ? -30.359 -35.909 26.284 1.00 82.44 101 ILE A N 1
ATOM 807 C CA . ILE A 1 101 ? -31.666 -36.500 26.600 1.00 82.44 101 ILE A CA 1
ATOM 808 C C . ILE A 1 101 ? -31.667 -36.984 28.054 1.00 82.44 101 ILE A C 1
ATOM 810 O O . ILE A 1 101 ? -32.524 -36.561 28.820 1.00 82.44 101 ILE A O 1
ATOM 814 N N . ALA A 1 102 ? -30.643 -37.732 28.468 1.00 80.50 102 ALA A N 1
ATOM 815 C CA . ALA A 1 102 ? -30.487 -38.198 29.845 1.00 80.50 102 ALA A CA 1
ATOM 816 C C . ALA A 1 102 ? -30.356 -37.035 30.849 1.00 80.50 102 ALA A C 1
ATOM 818 O O . ALA A 1 102 ? -30.948 -37.067 31.924 1.00 80.50 102 ALA A O 1
ATOM 819 N N . ALA A 1 103 ? -29.630 -35.968 30.494 1.00 79.94 103 ALA A N 1
ATOM 820 C CA . ALA A 1 103 ? -29.523 -34.771 31.330 1.00 79.94 103 ALA A CA 1
ATOM 821 C C . ALA A 1 103 ? -30.862 -34.023 31.457 1.00 79.94 103 ALA A C 1
ATOM 823 O O . ALA A 1 103 ? -31.188 -33.535 32.538 1.00 79.94 103 ALA A O 1
ATOM 824 N N . LYS A 1 104 ? -31.657 -33.955 30.379 1.00 79.19 104 LYS A N 1
ATOM 825 C CA . LYS A 1 104 ? -33.012 -33.382 30.407 1.00 79.19 104 LYS A CA 1
ATOM 826 C C . LYS A 1 104 ? -33.976 -34.231 31.228 1.00 79.19 104 LYS A C 1
ATOM 828 O O . LYS A 1 104 ? -34.777 -33.673 31.966 1.00 79.19 104 LYS A O 1
ATOM 833 N N . GLU A 1 105 ? -33.889 -35.553 31.132 1.00 74.50 105 GLU A N 1
ATOM 834 C CA . GLU A 1 105 ? -34.680 -36.483 31.944 1.00 74.50 105 GLU A CA 1
ATOM 835 C C . GLU A 1 105 ? -34.331 -36.359 33.432 1.00 74.50 105 GLU A C 1
ATOM 837 O O . GLU A 1 105 ? -35.230 -36.286 34.266 1.00 74.50 105 GLU A O 1
ATOM 842 N N . ALA A 1 106 ? -33.043 -36.233 33.768 1.00 72.44 106 ALA A N 1
ATOM 843 C CA . ALA A 1 106 ? -32.590 -35.999 35.138 1.00 72.44 106 ALA A CA 1
ATOM 844 C C . ALA A 1 106 ? -33.033 -34.630 35.684 1.00 72.44 106 ALA A C 1
ATOM 846 O O . ALA A 1 106 ? -33.445 -34.542 36.840 1.00 72.44 106 ALA A O 1
ATOM 847 N N . GLN A 1 107 ? -32.995 -33.571 34.866 1.00 70.69 107 GLN A N 1
ATOM 848 C CA . GLN A 1 107 ? -33.516 -32.253 35.250 1.00 70.69 107 GLN A CA 1
ATOM 849 C C . GLN A 1 107 ? -35.034 -32.265 35.435 1.00 70.69 107 GLN A C 1
ATOM 851 O O . GLN A 1 107 ? -35.527 -31.729 36.422 1.00 70.69 107 GLN A O 1
ATOM 856 N N . ASN A 1 108 ? -35.768 -32.914 34.531 1.00 70.12 108 ASN A N 1
ATOM 857 C CA . ASN A 1 108 ? -37.216 -33.061 34.643 1.00 70.12 108 ASN A CA 1
ATOM 858 C C . ASN A 1 108 ? -37.593 -33.839 35.915 1.00 70.12 108 ASN A C 1
ATOM 860 O O . ASN A 1 108 ? -38.483 -33.430 36.650 1.00 70.12 108 ASN A O 1
ATOM 864 N N . ASN A 1 109 ? -36.856 -34.905 36.240 1.00 62.78 109 ASN A N 1
ATOM 865 C CA . ASN A 1 109 ? -37.095 -35.688 37.452 1.00 62.78 109 ASN A CA 1
ATOM 866 C C . ASN A 1 109 ? -36.745 -34.922 38.747 1.00 62.78 109 ASN A C 1
ATOM 868 O O . ASN A 1 109 ? -37.404 -35.109 39.763 1.00 62.78 109 ASN A O 1
ATOM 872 N N . GLN A 1 110 ? -35.763 -34.012 38.716 1.00 58.06 110 GLN A N 1
ATOM 873 C CA . GLN A 1 110 ? -35.492 -33.089 39.832 1.00 58.06 110 GLN A CA 1
ATOM 874 C C . GLN A 1 110 ? -36.554 -31.986 39.960 1.00 58.06 110 GLN A C 1
ATOM 876 O O . GLN A 1 110 ? -36.824 -31.514 41.062 1.00 58.06 110 GLN A O 1
ATOM 881 N N . GLN A 1 111 ? -37.187 -31.585 38.855 1.00 53.34 111 GLN A N 1
ATOM 882 C CA . GLN A 1 111 ? -38.266 -30.596 38.858 1.00 53.34 111 GLN A CA 1
ATOM 883 C C . GLN A 1 111 ? -39.596 -31.187 39.365 1.00 53.34 111 GLN A C 1
ATOM 885 O O . GLN A 1 111 ? -40.404 -30.463 39.942 1.00 53.34 111 GLN A O 1
ATOM 890 N N . VAL A 1 112 ? -39.793 -32.504 39.235 1.00 50.72 112 VAL A N 1
ATOM 891 C CA . VAL A 1 112 ? -40.951 -33.235 39.786 1.00 50.72 112 VAL A CA 1
ATOM 892 C C . VAL A 1 112 ? -40.805 -33.526 41.294 1.00 50.72 112 VAL A C 1
ATOM 894 O O . VAL A 1 112 ? -41.811 -33.723 41.966 1.00 50.72 112 VAL A O 1
ATOM 897 N N . SER A 1 113 ? -39.598 -33.468 41.878 1.00 49.38 113 SER A N 1
ATOM 898 C CA . SER A 1 113 ? -39.380 -33.727 43.316 1.00 49.38 113 SER A CA 1
ATOM 899 C C . SER A 1 113 ? -39.337 -32.487 44.227 1.00 49.38 113 SER A C 1
ATOM 901 O O . SER A 1 113 ? -39.092 -32.637 45.419 1.00 49.38 113 SER A O 1
ATOM 903 N N . VAL A 1 114 ? -39.561 -31.269 43.714 1.00 49.06 114 VAL A N 1
ATOM 904 C CA . VAL A 1 114 ? -39.631 -30.027 44.534 1.00 49.06 114 VAL A CA 1
ATOM 905 C C . VAL A 1 114 ? -41.050 -29.422 44.547 1.00 49.06 114 VAL A C 1
ATOM 907 O O . VAL A 1 114 ? -41.266 -28.308 45.008 1.00 49.06 114 VAL A O 1
ATOM 910 N N . GLY A 1 115 ? -42.053 -30.157 44.059 1.00 44.91 115 GLY A N 1
ATOM 911 C CA . GLY A 1 115 ? -43.417 -29.651 43.870 1.00 44.91 115 GLY A CA 1
ATOM 912 C C . GLY A 1 115 ? -44.508 -30.255 44.755 1.00 44.91 115 GLY A C 1
ATOM 913 O O . GLY A 1 115 ? -45.669 -30.050 44.427 1.00 44.91 115 GL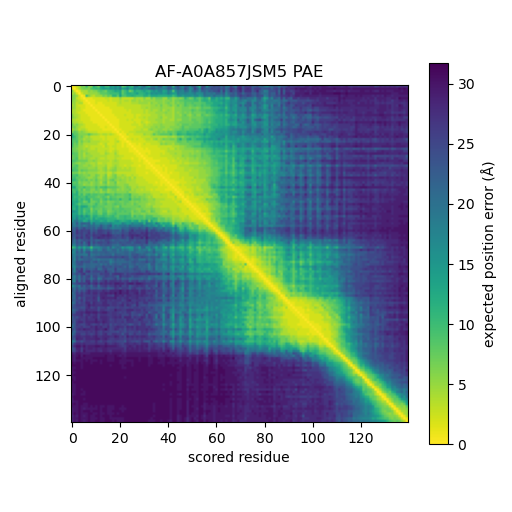Y A O 1
ATOM 914 N N . GLU A 1 116 ? -44.185 -30.986 45.826 1.00 47.81 116 GLU A N 1
ATOM 915 C CA . GLU A 1 116 ? -45.187 -31.643 46.686 1.00 47.81 116 GLU A CA 1
ATOM 916 C C . GLU A 1 116 ? -45.012 -31.238 48.162 1.00 47.81 116 GLU A C 1
ATOM 918 O O . GLU A 1 116 ? -44.612 -32.042 48.991 1.00 47.81 116 GLU A O 1
ATOM 923 N N . GLU A 1 117 ? -45.282 -29.970 48.487 1.00 43.41 117 GLU A N 1
ATOM 924 C CA . GLU A 1 117 ? -45.855 -29.567 49.786 1.00 43.41 117 GLU A CA 1
ATOM 925 C C . GLU A 1 117 ? -46.382 -28.122 49.705 1.00 43.41 117 GLU A C 1
ATOM 927 O O . GLU A 1 117 ? -45.740 -27.163 50.119 1.00 43.41 117 GLU A O 1
ATOM 932 N N . ALA A 1 118 ? -47.570 -27.967 49.111 1.00 37.22 118 ALA A N 1
ATOM 933 C CA . ALA A 1 118 ? -48.539 -26.924 49.468 1.00 37.22 118 ALA A CA 1
ATOM 934 C C . ALA A 1 118 ? -49.889 -27.187 48.772 1.00 37.22 118 ALA A C 1
ATOM 936 O O . ALA A 1 118 ? -50.166 -26.702 47.677 1.00 37.22 118 ALA A O 1
ATOM 937 N N . LYS A 1 119 ? -50.769 -27.928 49.443 1.00 48.19 119 LYS A N 1
ATOM 938 C CA . LYS A 1 119 ? -52.233 -27.816 49.310 1.00 48.19 119 LYS A CA 1
ATOM 939 C C . LYS A 1 119 ? -52.807 -27.836 50.737 1.00 48.19 119 LYS A C 1
ATOM 941 O O . LYS A 1 119 ? -52.182 -28.486 51.570 1.00 48.19 119 LYS A O 1
ATOM 946 N N . PRO A 1 120 ? -53.968 -27.222 51.052 1.00 43.91 120 PRO A N 1
ATOM 947 C CA . PRO A 1 120 ? -55.007 -26.755 50.129 1.00 43.91 120 PRO A CA 1
ATOM 948 C C . PRO A 1 120 ? -55.605 -25.370 50.480 1.00 43.91 120 PRO A C 1
ATOM 950 O O . PRO A 1 120 ? -55.976 -25.100 51.618 1.00 43.91 120 PRO A O 1
ATOM 953 N N . HIS A 1 121 ? -55.844 -24.523 49.478 1.00 40.84 121 HIS A N 1
ATOM 954 C CA . HIS A 1 121 ? -56.882 -23.493 49.585 1.00 40.84 121 HIS A CA 1
ATOM 955 C C . HIS A 1 121 ? -58.135 -24.025 48.894 1.00 40.84 121 HIS A C 1
ATOM 957 O O . HIS A 1 121 ? -58.202 -24.044 47.668 1.00 40.84 121 HIS A O 1
ATOM 963 N N . ALA A 1 122 ? -59.101 -24.510 49.674 1.00 38.31 122 ALA A N 1
ATOM 964 C CA . ALA A 1 122 ? -60.443 -24.808 49.185 1.00 38.31 122 ALA A CA 1
ATOM 965 C C . ALA A 1 122 ? -61.453 -24.810 50.337 1.00 38.31 122 ALA A C 1
ATOM 967 O O . ALA A 1 122 ? -61.621 -25.838 50.982 1.00 38.31 122 ALA A O 1
ATOM 968 N N . SER A 1 123 ? -62.100 -23.657 50.552 1.00 39.06 123 SER A N 1
ATOM 969 C CA . SER A 1 123 ? -63.493 -23.481 51.013 1.00 39.06 123 SER A CA 1
ATOM 970 C C . SER A 1 123 ? -63.646 -22.066 51.586 1.00 39.06 123 SER A C 1
ATOM 972 O O . SER A 1 123 ? -62.814 -21.691 52.401 1.00 39.06 123 SER A O 1
ATOM 974 N N . ILE A 1 124 ? -64.629 -21.220 51.298 1.00 40.84 124 ILE A N 1
ATOM 975 C CA . ILE A 1 124 ? -65.917 -21.238 50.585 1.00 40.84 124 ILE A CA 1
ATOM 976 C C . ILE A 1 124 ? -66.248 -19.736 50.372 1.00 40.84 124 ILE A C 1
ATOM 978 O O . ILE A 1 124 ? -65.651 -18.905 51.050 1.00 40.84 124 ILE A O 1
ATOM 982 N N . ASP A 1 125 ? -67.140 -19.430 49.425 1.00 33.16 125 ASP A N 1
ATOM 983 C CA . ASP A 1 125 ? -67.957 -18.204 49.253 1.00 33.16 125 ASP A CA 1
ATOM 984 C C . ASP A 1 125 ? -67.852 -17.748 47.783 1.00 33.16 125 ASP A C 1
ATOM 986 O O . ASP A 1 125 ? -66.777 -17.405 47.308 1.00 33.16 125 ASP A O 1
ATOM 990 N N . ALA A 1 126 ? -68.886 -17.719 46.952 1.00 36.91 126 ALA A N 1
ATOM 991 C CA . ALA A 1 126 ? -70.298 -18.013 47.115 1.00 36.91 126 ALA A CA 1
ATOM 992 C C . ALA A 1 126 ? -70.924 -18.124 45.703 1.00 36.91 126 ALA A C 1
ATOM 994 O O . ALA A 1 126 ? -70.380 -17.604 44.730 1.00 36.91 126 ALA A O 1
ATOM 995 N N . GLU A 1 127 ? -72.095 -18.757 45.647 1.00 35.38 127 GLU A N 1
ATOM 996 C CA . GLU A 1 127 ? -73.155 -18.563 44.643 1.00 35.38 127 GLU A CA 1
ATOM 997 C C . GLU A 1 127 ? -73.010 -19.138 43.203 1.00 35.38 127 GLU A C 1
ATOM 999 O O . GLU A 1 127 ? -72.444 -18.552 42.283 1.00 35.38 127 GLU A O 1
ATOM 1004 N N . LEU A 1 128 ? -73.676 -20.284 43.005 1.00 44.44 128 LEU A N 1
ATOM 1005 C CA . LEU A 1 128 ? -74.388 -20.739 41.787 1.00 44.44 128 LEU A CA 1
ATOM 1006 C C . LEU A 1 128 ? -75.509 -19.732 41.376 1.00 44.44 128 LEU A C 1
ATOM 1008 O O . LEU A 1 128 ? -75.862 -18.924 42.231 1.00 44.44 128 LEU A O 1
ATOM 1012 N N . PRO A 1 129 ? -76.176 -19.790 40.184 1.00 46.91 129 PRO A N 1
ATOM 1013 C CA . PRO A 1 129 ? -76.431 -20.988 39.368 1.00 46.91 129 PRO A CA 1
ATOM 1014 C C . PRO A 1 129 ? -76.396 -20.844 37.823 1.00 46.91 129 PRO A C 1
ATOM 1016 O O . PRO A 1 129 ? -76.456 -19.771 37.228 1.00 46.91 129 PRO A O 1
ATOM 1019 N N . LEU A 1 130 ? -76.360 -22.013 37.177 1.00 49.34 130 LEU A N 1
ATOM 1020 C CA . LEU A 1 130 ? -76.579 -22.262 35.749 1.00 49.34 130 LEU A CA 1
ATOM 1021 C C . LEU A 1 130 ? -78.052 -22.042 35.345 1.00 49.34 130 LEU A C 1
ATOM 1023 O O . LEU A 1 130 ? -78.943 -22.405 36.114 1.00 49.34 130 LEU A O 1
ATOM 1027 N N . PRO A 1 131 ? -78.342 -21.639 34.095 1.00 40.88 131 PRO A N 1
ATOM 1028 C CA . PRO A 1 131 ? -79.598 -21.967 33.445 1.00 40.88 131 PRO A CA 1
ATOM 1029 C C . PRO A 1 131 ? -79.376 -23.147 32.488 1.00 40.88 131 PRO A C 1
ATOM 1031 O O . PRO A 1 131 ? -78.820 -22.997 31.404 1.00 40.88 131 PRO A O 1
ATOM 1034 N N . SER A 1 132 ? -79.834 -24.337 32.859 1.00 46.66 132 SER A N 1
ATOM 1035 C CA . SER A 1 132 ? -80.282 -25.310 31.856 1.00 46.66 132 SER A CA 1
ATOM 1036 C C . SER A 1 132 ? -81.555 -25.971 32.349 1.00 46.66 132 SER A C 1
ATOM 1038 O O . SER A 1 132 ? -81.592 -26.788 33.262 1.00 46.66 132 SER A O 1
ATOM 1040 N N . THR A 1 133 ? -82.623 -25.487 31.735 1.00 47.81 133 THR A N 1
ATOM 1041 C CA . THR A 1 133 ? -83.856 -26.200 31.456 1.00 47.81 133 THR A CA 1
ATOM 1042 C C . THR A 1 133 ? -83.623 -27.697 31.278 1.00 47.81 133 THR A C 1
ATOM 1044 O O . THR A 1 133 ? -82.908 -28.078 30.362 1.00 47.81 133 THR A O 1
ATOM 1047 N N . GLU A 1 134 ? -84.315 -28.528 32.047 1.00 48.69 134 GLU A N 1
ATOM 1048 C CA . GLU A 1 134 ? -85.138 -29.576 31.451 1.00 48.69 134 GLU A CA 1
ATOM 1049 C C . GLU A 1 134 ? -86.142 -30.093 32.476 1.00 48.69 134 GLU A C 1
ATOM 1051 O O . GLU A 1 134 ? -85.824 -30.639 33.529 1.00 48.69 134 GLU A O 1
ATOM 1056 N N . ALA A 1 135 ? -87.398 -29.807 32.161 1.00 50.62 135 ALA A N 1
ATOM 1057 C CA . ALA A 1 135 ? -88.559 -30.348 32.820 1.00 50.62 135 ALA A CA 1
ATOM 1058 C C . ALA A 1 135 ? -88.731 -31.833 32.465 1.00 50.62 135 ALA A C 1
ATOM 1060 O O . ALA A 1 135 ? -88.267 -32.268 31.413 1.00 50.62 135 ALA A O 1
ATOM 1061 N N . LYS A 1 136 ? -89.578 -32.498 33.270 1.00 46.12 136 LYS A N 1
ATOM 1062 C CA . LYS A 1 136 ? -90.332 -33.746 33.004 1.00 46.12 136 LYS A CA 1
ATOM 1063 C C . LYS A 1 136 ? -89.752 -34.961 33.749 1.00 46.12 136 LYS A C 1
ATOM 1065 O O . LYS A 1 136 ? -88.726 -35.492 33.365 1.00 46.12 136 LYS A O 1
ATOM 1070 N N . ARG A 1 137 ? -90.239 -35.244 34.964 1.00 51.25 137 ARG A N 1
ATOM 1071 C CA . ARG A 1 137 ? -91.491 -35.949 35.352 1.00 51.25 137 ARG A CA 1
ATOM 1072 C C . ARG A 1 137 ? -91.356 -37.480 35.304 1.00 51.25 137 ARG A C 1
ATOM 1074 O O . ARG A 1 137 ? -90.757 -38.008 34.379 1.00 51.25 137 ARG A O 1
ATOM 1081 N N . ASP A 1 138 ? -92.045 -38.089 36.276 1.00 52.31 138 ASP A N 1
ATOM 1082 C CA . ASP A 1 138 ? -92.453 -39.500 36.437 1.00 52.31 138 ASP A CA 1
ATOM 1083 C C . ASP A 1 138 ? -91.506 -40.302 37.361 1.00 52.31 138 ASP A C 1
ATOM 1085 O O . ASP A 1 138 ? -90.382 -40.602 36.992 1.00 52.31 138 ASP A O 1
ATOM 1089 N N . ASN A 1 139 ? -91.772 -40.477 38.666 1.00 48.91 139 ASN A N 1
ATOM 1090 C CA . ASN A 1 139 ? -92.905 -41.108 39.374 1.00 48.91 139 ASN A CA 1
ATOM 1091 C C . ASN A 1 139 ? -92.939 -42.637 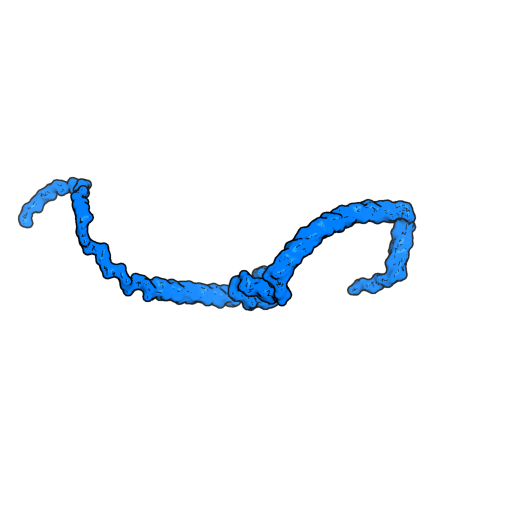39.190 1.00 48.91 139 ASN A C 1
ATOM 1093 O O . ASN A 1 139 ? -93.591 -43.116 38.265 1.00 48.91 139 ASN A O 1
ATOM 1097 N N . ILE A 1 140 ? -92.224 -43.352 40.072 1.00 46.44 140 ILE A N 1
ATOM 1098 C CA . ILE A 1 140 ? -92.577 -44.573 40.841 1.00 46.44 140 ILE A CA 1
ATOM 1099 C C . ILE A 1 140 ? -91.317 -45.043 41.579 1.00 46.44 140 ILE A C 1
ATOM 1101 O O . ILE A 1 140 ? -90.254 -45.132 40.928 1.00 46.44 140 ILE A O 1
#

Solvent-accessible surface area (backbone atoms only — not comparable to full-atom values): 9033 Å² total; per-residue (Å²): 144,78,88,77,41,76,65,55,53,50,50,52,52,52,49,47,35,68,75,64,27,76,70,46,51,59,52,51,50,52,56,53,44,53,56,52,47,53,51,50,50,55,48,48,55,50,47,52,55,49,51,50,51,47,52,56,45,41,75,74,48,74,84,53,99,62,55,66,56,69,76,41,59,80,81,60,62,76,54,61,95,84,70,56,96,84,70,72,56,71,70,60,57,51,54,53,50,50,52,52,50,54,52,50,51,53,50,51,55,55,60,65,72,76,70,86,87,86,82,82,94,83,86,85,88,80,84,84,84,85,91,75,90,78,86,84,87,86,93,132

Mean predicted aligned error: 18.71 Å

Foldseek 3Di:
DCPCDPVNVVVVVVVCCVPCNPVRVVVVVVVVVVVVVVVVVVVVVVVVVVVVVVVVVCVVDVDDPCVVLVVDDPVVNPDDPPDDPPPDDPVVVVVVVVVVVVVVVVVVVVVVVVPPDDDDDDDDDDDDDDDDDDDDDDDD

Sequence (140 aa):
MFDLSWIELSFVAALALIVIGPKDLPRLFSMLSQVMNKSKRMLNDVKGSVKQLENEINISQGQDSSQWKQYLPKEIQHLPDDFTPGSLPAKVHHERRQAHIAAKEAQNNQQVSVGEEAKPHASIDAELPLPSTEAKRDNI

Secondary structure (DSSP, 8-state):
-----HHHHHHHHHHHHHHT-TTHHHHHHHHHHHHHHHHHHHHHHHHHHHHHHHHHHHHHS-S-TTGGGGSS-HHHHTS-TT--TT-S-HHHHHHHHHHHHHHHHHHHHHHHTS--S-----------------------